Protein AF-0000000087373567 (afdb_homodimer)

Secondary structure (DSSP, 8-state):
----HHHHHHHHHHHHHHH-SEEEEEESHHHHHHHHHHHHHHHHTT----EEEEEGGGHHHHHHHHHHHTPPPB-----/----HHHHHHHHHHHHHHH-SEEEEEESHHHHHHHHHHHHHHHHTT----EEEEEGGGHHHHHHHHHHHTPPPB-----

Solvent-accessible surface area (backbone atoms only — not comparable to full-atom values): 8573 Å² total; per-residue (Å²): 132,81,70,49,74,63,49,57,47,38,51,54,45,50,56,34,53,57,64,24,68,35,34,38,37,28,13,52,70,67,28,41,54,35,40,54,50,44,50,54,48,34,46,76,69,71,41,73,53,33,41,27,51,38,62,46,87,45,50,64,62,47,51,51,51,31,58,73,72,61,53,67,62,49,54,73,74,79,118,130,81,72,48,75,62,50,58,48,38,51,54,46,49,56,33,53,58,62,25,68,34,34,38,36,28,13,52,71,67,28,41,56,36,42,53,51,44,49,53,49,33,47,75,72,72,40,73,52,32,41,26,51,38,62,46,87,47,49,66,61,48,50,52,50,30,60,73,71,62,53,67,62,50,54,72,72,80,120

Foldseek 3Di:
DPCPPVNVVVVVVVVVQLPDPAEEDEEAPVQQVVQVVVCVVCVVVVGDGHYHYDYNVCVVVVVVVCVVVVPDDPDPPPD/DPCPPVNVVVVVVVVVQLPDPAEEDEEAPVQQVVQVVVCVVCVVVVGDGHYHYDYNVCVVVVVVVCVVVVPDDPDDPPD

pLDDT: mean 82.53, std 15.84, range [24.66, 94.25]

Radius of gyration: 14.92 Å; Cα contacts (8 Å, |Δi|>4): 240; chains: 2; bounding box: 39×47×33 Å

Structure (mmCIF, N/CA/C/O backbone):
data_AF-0000000087373567-model_v1
#
loop_
_entity.id
_entity.type
_entity.pdbx_description
1 polymer 'Phosphofructokinase domai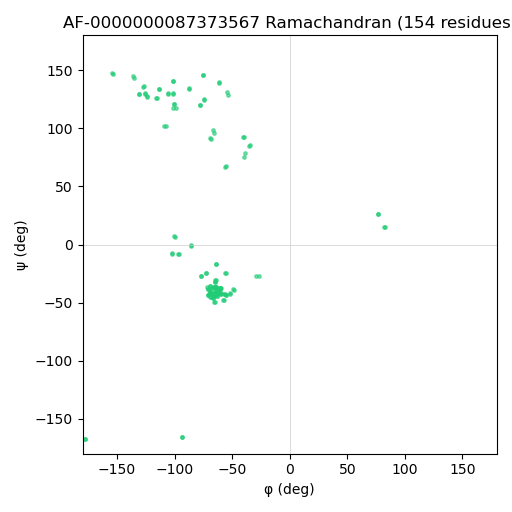n-containing protein'
#
loop_
_atom_site.group_PDB
_atom_site.id
_atom_site.type_symbol
_atom_site.label_atom_id
_atom_site.label_alt_id
_atom_site.label_comp_id
_atom_site.label_asym_id
_atom_site.label_entity_id
_atom_site.label_seq_id
_atom_site.pdbx_PDB_ins_code
_atom_site.Cartn_x
_atom_site.Cartn_y
_atom_site.Cartn_z
_atom_site.occupancy
_atom_site.B_iso_or_equiv
_atom_site.auth_seq_id
_atom_site.auth_comp_id
_atom_site.auth_asym_id
_atom_site.auth_atom_id
_atom_site.pdbx_PDB_model_num
ATOM 1 N N . MET A 1 1 ? -0.93 29.484 7.012 1 29.72 1 MET A N 1
ATOM 2 C CA . MET A 1 1 ? -0.418 28.172 7.406 1 29.72 1 MET A CA 1
ATOM 3 C C . MET A 1 1 ? 0.262 27.469 6.234 1 29.72 1 MET A C 1
ATOM 5 O O . MET A 1 1 ? -0.357 27.266 5.191 1 29.72 1 MET A O 1
ATOM 9 N N . HIS A 1 2 ? 1.489 27.6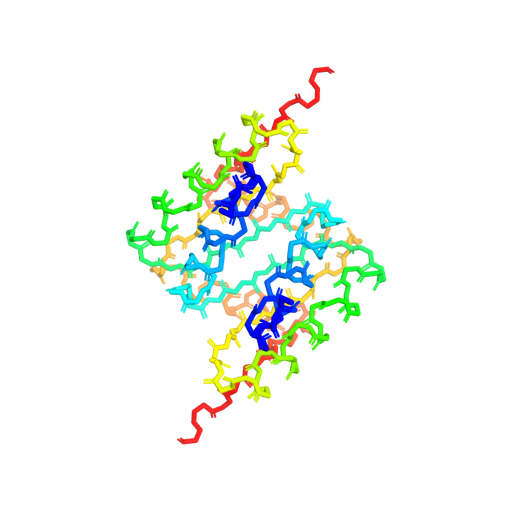72 5.855 1 39.53 2 HIS A N 1
ATOM 10 C CA . HIS A 1 2 ? 2.295 27.328 4.691 1 39.53 2 HIS A CA 1
ATOM 11 C C . HIS A 1 2 ? 2.297 25.828 4.449 1 39.53 2 HIS A C 1
ATOM 13 O O . HIS A 1 2 ? 2.85 25.062 5.246 1 39.53 2 HIS A O 1
ATOM 19 N N . LEU A 1 3 ? 1.149 25.266 4.074 1 50.66 3 LEU A N 1
ATOM 20 C CA . LEU A 1 3 ? 1.156 23.844 3.785 1 50.66 3 LEU A CA 1
ATOM 21 C C . LEU A 1 3 ? 2.414 23.438 3.02 1 50.66 3 LEU A C 1
ATOM 23 O O . LEU A 1 3 ? 2.715 24.016 1.972 1 50.66 3 LEU A O 1
ATOM 27 N N . GLN A 1 4 ? 3.436 23.031 3.713 1 59.44 4 GLN A N 1
ATOM 28 C CA . GLN A 1 4 ? 4.664 22.547 3.086 1 59.44 4 GLN A CA 1
ATOM 29 C C . GLN A 1 4 ? 4.379 21.438 2.088 1 59.44 4 GLN A C 1
ATOM 31 O O . GLN A 1 4 ? 3.338 20.781 2.166 1 59.44 4 GLN A O 1
ATOM 36 N N . PRO A 1 5 ? 4.871 21.562 0.893 1 63.28 5 PRO A N 1
ATOM 37 C CA . PRO A 1 5 ? 4.699 20.594 -0.19 1 63.28 5 PRO A CA 1
ATOM 38 C C . PRO A 1 5 ? 4.48 19.172 0.321 1 63.28 5 PRO A C 1
ATOM 40 O O . PRO A 1 5 ? 3.662 18.438 -0.23 1 63.28 5 PRO A O 1
ATOM 43 N N . LEU A 1 6 ? 4.969 18.906 1.43 1 71.12 6 LEU A N 1
ATOM 44 C CA . LEU A 1 6 ? 4.852 17.562 1.988 1 71.12 6 LEU A CA 1
ATOM 45 C C . LEU A 1 6 ? 3.449 17.328 2.543 1 71.12 6 LEU A C 1
ATOM 47 O O . LEU A 1 6 ? 2.941 16.203 2.5 1 71.12 6 LEU A O 1
ATOM 51 N N . ASP A 1 7 ? 2.822 18.438 2.947 1 74.44 7 ASP A N 1
ATOM 52 C CA . ASP A 1 7 ? 1.481 18.312 3.51 1 74.44 7 ASP A CA 1
ATOM 53 C C . ASP A 1 7 ? 0.475 17.891 2.443 1 74.44 7 ASP A C 1
ATOM 55 O O . ASP A 1 7 ? -0.404 17.062 2.705 1 74.44 7 ASP A O 1
ATOM 59 N N . PHE A 1 8 ? 0.677 18.562 1.282 1 75.38 8 PHE A N 1
ATOM 60 C CA . PHE A 1 8 ? -0.224 18.203 0.191 1 75.38 8 PHE A CA 1
ATOM 61 C C . PHE A 1 8 ? -0.02 16.75 -0.232 1 75.38 8 PHE A C 1
ATOM 63 O O . PHE A 1 8 ? -0.988 16.016 -0.448 1 75.38 8 PHE A O 1
ATOM 70 N N . CYS A 1 9 ? 1.223 16.375 -0.173 1 77.31 9 CYS A N 1
ATOM 71 C CA . CYS A 1 9 ? 1.548 15 -0.545 1 77.31 9 CYS A CA 1
ATOM 72 C C . CYS A 1 9 ? 0.947 14.008 0.445 1 77.31 9 CYS A C 1
ATOM 74 O O . CYS A 1 9 ? 0.389 12.984 0.045 1 77.31 9 CYS A O 1
ATOM 76 N N . ALA A 1 10 ? 0.995 14.477 1.621 1 81.25 10 ALA A N 1
ATOM 77 C CA . ALA A 1 10 ? 0.472 13.609 2.672 1 81.25 10 ALA A CA 1
ATOM 78 C C . ALA A 1 10 ? -1.043 13.461 2.561 1 81.25 10 ALA A C 1
ATOM 80 O O . ALA A 1 10 ? -1.58 12.359 2.701 1 81.25 10 ALA A O 1
ATOM 81 N N . LYS A 1 11 ? -1.626 14.539 2.307 1 83.31 11 LYS A N 1
ATOM 82 C CA . LYS A 1 11 ? -3.082 14.508 2.195 1 83.31 11 LYS A CA 1
ATOM 83 C C . LYS A 1 11 ? -3.521 13.672 0.998 1 83.31 11 LYS A C 1
ATOM 85 O O . LYS A 1 11 ? -4.473 12.891 1.094 1 83.31 11 LYS A O 1
ATOM 90 N N . SER A 1 12 ? -2.861 13.859 -0.115 1 86.56 12 SER A N 1
ATOM 91 C CA . SER A 1 12 ? -3.182 13.094 -1.315 1 86.56 12 SER A CA 1
ATOM 92 C C . SER A 1 12 ? -2.99 11.602 -1.086 1 86.56 12 SER A C 1
ATOM 94 O O . SER A 1 12 ? -3.818 10.789 -1.506 1 86.56 12 SER A O 1
ATOM 96 N N . LEU A 1 13 ? -1.99 11.297 -0.376 1 90.31 13 LEU A N 1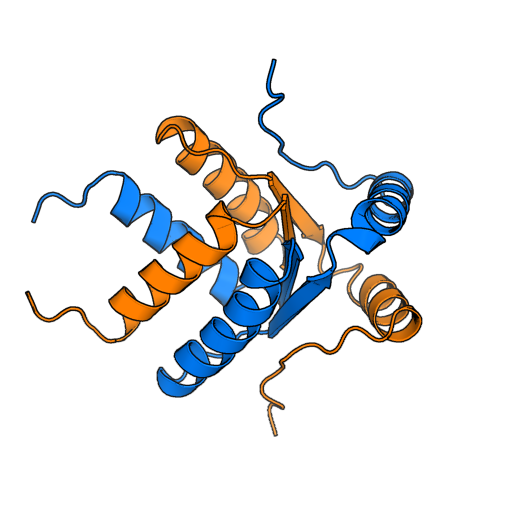
ATOM 97 C CA . LEU A 1 13 ? -1.702 9.898 -0.079 1 90.31 13 LEU A CA 1
ATOM 98 C C . LEU A 1 13 ? -2.799 9.289 0.789 1 90.31 13 LEU A C 1
ATOM 100 O O . LEU A 1 13 ? -3.283 8.188 0.505 1 90.31 13 LEU A O 1
ATOM 104 N N . ILE A 1 14 ? -3.23 10.016 1.753 1 89.5 14 ILE A N 1
ATOM 105 C CA . ILE A 1 14 ? -4.258 9.531 2.666 1 89.5 14 ILE A CA 1
ATOM 106 C C . ILE A 1 14 ? -5.562 9.312 1.905 1 89.5 14 ILE A C 1
ATOM 108 O O . ILE A 1 14 ? -6.25 8.305 2.117 1 89.5 14 ILE A O 1
ATOM 112 N N . ASP A 1 15 ? -5.875 10.188 1.043 1 89.5 15 ASP A N 1
ATOM 113 C CA . ASP A 1 15 ? -7.102 10.078 0.254 1 89.5 15 ASP A CA 1
ATOM 114 C C . ASP A 1 15 ? -7.086 8.82 -0.607 1 89.5 15 ASP A C 1
ATOM 116 O O . ASP A 1 15 ? -8.086 8.102 -0.678 1 89.5 15 ASP A O 1
ATOM 120 N N . VAL A 1 16 ? -5.977 8.523 -1.197 1 92.44 16 VAL A N 1
ATOM 121 C CA . VAL A 1 16 ? -5.863 7.359 -2.072 1 92.44 16 VAL A CA 1
ATOM 122 C C . VAL A 1 16 ? -5.953 6.078 -1.246 1 92.44 16 VAL A C 1
ATOM 124 O O . VAL A 1 16 ? -6.668 5.145 -1.614 1 92.44 16 VAL A O 1
ATOM 127 N N . ILE A 1 17 ? -5.305 6.105 -0.081 1 92.69 17 ILE A N 1
ATOM 128 C CA . ILE A 1 17 ? -5.258 4.918 0.766 1 92.69 17 ILE A CA 1
ATOM 129 C C . ILE A 1 17 ? -6.648 4.637 1.336 1 92.69 17 ILE A C 1
ATOM 131 O O . ILE A 1 17 ? -7.066 3.48 1.427 1 92.69 17 ILE A O 1
ATOM 135 N N . LEU A 1 18 ? -7.383 5.664 1.638 1 90.06 18 LEU A N 1
ATOM 136 C CA . LEU A 1 18 ? -8.711 5.508 2.221 1 90.06 18 LEU A CA 1
ATOM 137 C C . LEU A 1 18 ? -9.711 5.004 1.181 1 90.06 18 LEU A C 1
ATOM 139 O O . LEU A 1 18 ? -10.695 4.348 1.525 1 90.06 18 LEU A O 1
ATOM 143 N N . ASN A 1 19 ? -9.461 5.234 -0.074 1 91.69 19 ASN A N 1
ATOM 144 C CA . ASN A 1 19 ? -10.367 4.812 -1.137 1 91.69 19 ASN A CA 1
ATOM 145 C C . ASN A 1 19 ? -9.93 3.482 -1.749 1 91.69 19 ASN A C 1
ATOM 147 O O . ASN A 1 19 ? -10.648 2.912 -2.574 1 91.69 19 ASN A O 1
ATOM 151 N N . ALA A 1 20 ? -8.781 2.998 -1.391 1 93.38 20 ALA A N 1
ATOM 152 C CA . ALA A 1 20 ? -8.305 1.703 -1.87 1 93.38 20 ALA A CA 1
ATOM 153 C C . ALA A 1 20 ? -9.023 0.558 -1.163 1 93.38 20 ALA A C 1
ATOM 155 O O . ALA A 1 20 ? -9.406 0.684 0.001 1 93.38 20 ALA A O 1
ATOM 156 N N . SER A 1 21 ? -9.234 -0.477 -1.876 1 91.38 21 SER A N 1
ATOM 157 C CA . SER A 1 21 ? -9.812 -1.666 -1.258 1 91.38 21 SER A CA 1
ATOM 158 C C . SER A 1 21 ? -8.812 -2.35 -0.332 1 91.38 21 SER A C 1
ATOM 160 O O . SER A 1 21 ? -9.18 -2.859 0.726 1 91.38 21 SER A O 1
ATOM 162 N N . LYS A 1 22 ? -7.57 -2.375 -0.718 1 92.69 22 LYS A N 1
ATOM 163 C CA . LYS A 1 22 ? -6.492 -3.004 0.04 1 92.69 22 LYS A CA 1
ATOM 164 C C . LYS A 1 22 ? -5.148 -2.35 -0.267 1 92.69 22 LYS A C 1
ATOM 166 O O . LYS A 1 22 ? -4.91 -1.901 -1.391 1 92.69 22 LYS A O 1
ATOM 171 N N . VAL A 1 23 ? -4.312 -2.33 0.755 1 94.12 23 VAL A N 1
ATOM 172 C CA . VAL A 1 23 ? -2.965 -1.791 0.604 1 94.12 23 VAL A CA 1
ATOM 173 C C . VAL A 1 23 ? -1.938 -2.822 1.066 1 94.12 23 VAL A C 1
ATOM 175 O O . VAL A 1 23 ? -2.084 -3.414 2.139 1 94.12 23 VAL A O 1
ATOM 178 N N . TYR A 1 24 ? -0.921 -3.062 0.198 1 93.12 24 TYR A N 1
ATOM 179 C CA . TYR A 1 24 ? 0.209 -3.908 0.567 1 93.12 24 TYR A CA 1
ATOM 180 C C . TYR A 1 24 ? 1.497 -3.098 0.636 1 93.12 24 TYR A C 1
ATOM 182 O O . TYR A 1 24 ? 1.79 -2.307 -0.264 1 93.12 24 TYR A O 1
ATOM 190 N N . VAL A 1 25 ? 2.229 -3.305 1.681 1 93.75 25 VAL A N 1
ATOM 191 C CA . VAL A 1 25 ? 3.523 -2.646 1.824 1 93.75 25 VAL A CA 1
ATOM 192 C C . VAL A 1 25 ? 4.617 -3.695 2.023 1 93.75 25 VAL A C 1
ATOM 194 O O . VAL A 1 25 ? 4.465 -4.609 2.838 1 93.75 25 VAL A O 1
ATOM 197 N N . ILE A 1 26 ? 5.637 -3.598 1.187 1 94 26 ILE A N 1
ATOM 198 C CA . ILE A 1 26 ? 6.766 -4.52 1.258 1 94 26 ILE A CA 1
ATOM 199 C C . ILE A 1 26 ? 7.938 -3.846 1.965 1 94 26 ILE A C 1
ATOM 201 O O . ILE A 1 26 ? 8.297 -2.711 1.642 1 94 26 ILE A O 1
ATOM 205 N N . GLY A 1 27 ? 8.492 -4.488 2.916 1 94.12 27 GLY A N 1
ATOM 206 C CA . GLY A 1 27 ? 9.625 -3.918 3.631 1 94.12 27 GLY A CA 1
ATOM 207 C C . GLY A 1 27 ? 10.188 -4.844 4.691 1 94.12 27 GLY A C 1
ATOM 208 O O . GLY A 1 27 ? 9.992 -6.062 4.629 1 94.12 27 GLY A O 1
ATOM 209 N N . ARG A 1 28 ? 11.016 -4.223 5.5 1 93.69 28 ARG A N 1
ATOM 210 C CA . ARG A 1 28 ? 11.656 -4.957 6.586 1 93.69 28 ARG A CA 1
ATOM 211 C C . ARG A 1 28 ? 10.852 -4.832 7.879 1 93.69 28 ARG A C 1
ATOM 213 O O . ARG A 1 28 ? 9.633 -4.672 7.848 1 93.69 28 ARG A O 1
ATOM 220 N N . ASP A 1 29 ? 11.422 -5.188 9 1 93.25 29 ASP A N 1
ATOM 221 C CA . ASP A 1 29 ? 10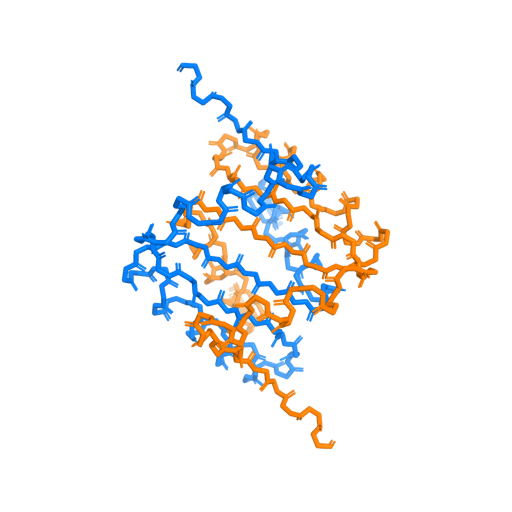.766 -5.207 10.305 1 93.25 29 ASP A CA 1
ATOM 222 C C . ASP A 1 29 ? 10.086 -3.871 10.602 1 93.25 29 ASP A C 1
ATOM 224 O O . ASP A 1 29 ? 8.961 -3.834 11.109 1 93.25 29 ASP A O 1
ATOM 228 N N . GLY A 1 30 ? 10.734 -2.793 10.305 1 91.44 30 GLY A N 1
ATOM 229 C CA . GLY A 1 30 ? 10.141 -1.482 10.523 1 91.44 30 GLY A CA 1
ATOM 230 C C . GLY A 1 30 ? 8.852 -1.268 9.75 1 91.44 30 GLY A C 1
ATOM 231 O O . GLY A 1 30 ? 7.883 -0.731 10.289 1 91.44 30 GLY A O 1
ATOM 232 N N . THR A 1 31 ? 8.883 -1.69 8.555 1 92.31 31 THR A N 1
ATOM 233 C CA . THR A 1 31 ? 7.703 -1.579 7.707 1 92.31 31 THR A CA 1
ATOM 234 C C . THR A 1 31 ? 6.582 -2.482 8.219 1 92.31 31 THR A C 1
ATOM 236 O O . THR A 1 31 ? 5.414 -2.086 8.234 1 92.31 31 THR A O 1
ATOM 239 N N . MET A 1 32 ? 6.879 -3.635 8.711 1 91.19 32 MET A N 1
ATOM 240 C CA . MET A 1 32 ? 5.891 -4.57 9.234 1 91.19 32 MET A CA 1
ATOM 241 C C . MET A 1 32 ? 5.215 -4.004 10.484 1 91.19 32 MET A C 1
ATOM 243 O O . MET A 1 32 ? 3.988 -3.961 10.562 1 91.19 32 MET A O 1
ATOM 247 N N . ARG A 1 33 ? 6.059 -3.553 11.367 1 92 33 ARG A N 1
ATOM 248 C CA . ARG A 1 33 ? 5.52 -2.955 12.586 1 92 33 ARG A CA 1
ATOM 249 C C . ARG A 1 33 ? 4.707 -1.705 12.266 1 92 33 ARG A C 1
ATOM 251 O O . ARG A 1 33 ? 3.656 -1.471 12.867 1 92 33 ARG A O 1
ATOM 258 N N . GLY A 1 34 ? 5.199 -0.979 11.32 1 92.94 34 GLY A N 1
ATOM 259 C CA . GLY A 1 34 ? 4.52 0.238 10.906 1 92.94 34 GLY A CA 1
ATOM 260 C C . GLY A 1 34 ? 3.143 -0.016 10.32 1 92.94 34 GLY A C 1
ATOM 261 O O . GLY A 1 34 ? 2.199 0.731 10.594 1 92.94 34 GLY A O 1
ATOM 262 N N . SER A 1 35 ? 2.996 -1.017 9.562 1 92.81 35 SER A N 1
ATOM 263 C CA . SER A 1 35 ? 1.704 -1.325 8.953 1 92.81 35 SER A CA 1
ATOM 264 C C . SER A 1 35 ? 0.668 -1.677 10.016 1 92.81 35 SER A C 1
ATOM 266 O O . SER A 1 35 ? -0.491 -1.267 9.922 1 92.81 35 SER A O 1
ATOM 268 N N . VAL A 1 36 ? 1.104 -2.367 11.055 1 91.5 36 VAL A N 1
ATOM 269 C CA . VAL A 1 36 ? 0.209 -2.719 12.148 1 91.5 36 VAL A CA 1
ATOM 270 C C . VAL A 1 36 ? -0.182 -1.46 12.922 1 91.5 36 VAL A C 1
ATOM 272 O O . VAL A 1 36 ? -1.357 -1.257 13.234 1 91.5 36 VAL A O 1
ATOM 275 N N . ALA A 1 37 ? 0.803 -0.649 13.195 1 91.19 37 ALA A N 1
ATOM 276 C CA . ALA A 1 37 ? 0.569 0.59 13.93 1 91.19 37 ALA A CA 1
ATOM 277 C C . ALA A 1 37 ? -0.398 1.501 13.18 1 91.19 37 ALA A C 1
ATOM 279 O O . ALA A 1 37 ? -1.283 2.111 13.789 1 91.19 37 ALA A O 1
ATOM 280 N N . ILE A 1 38 ? -0.218 1.576 11.906 1 90.62 38 ILE A N 1
ATOM 281 C CA . ILE A 1 38 ? -1.08 2.406 11.07 1 90.62 38 ILE A CA 1
ATOM 282 C C . ILE A 1 38 ? -2.514 1.886 11.133 1 90.62 38 ILE A C 1
ATOM 284 O O . ILE A 1 38 ? -3.457 2.664 11.281 1 90.62 38 ILE A O 1
ATOM 288 N N . PHE A 1 39 ? -2.705 0.586 11.047 1 91.06 39 PHE A N 1
ATOM 289 C CA . PHE A 1 39 ? -4.035 -0.006 11.109 1 91.06 39 PHE A CA 1
ATOM 290 C C . PHE A 1 39 ? -4.738 0.377 12.406 1 91.06 39 PHE A C 1
ATOM 292 O O . PHE A 1 39 ? -5.887 0.827 12.391 1 91.06 39 PHE A O 1
ATOM 299 N N . GLU A 1 40 ? -3.98 0.208 13.453 1 90.81 40 GLU A N 1
ATOM 300 C CA . GLU A 1 40 ? -4.547 0.511 14.766 1 90.81 40 GLU A CA 1
ATOM 301 C C . GLU A 1 40 ? -4.883 1.994 14.898 1 90.81 40 GLU A C 1
ATOM 303 O O . GLU A 1 40 ? -5.934 2.354 15.43 1 90.81 40 GLU A O 1
ATOM 308 N N . GLU A 1 41 ? -3.975 2.832 14.391 1 88.5 41 GLU A N 1
ATOM 309 C CA . GLU A 1 41 ? -4.188 4.273 14.477 1 88.5 41 GLU A CA 1
ATOM 310 C C . GLU A 1 41 ? -5.395 4.707 13.656 1 88.5 41 GLU A C 1
ATOM 312 O O . GLU A 1 41 ? -6.188 5.543 14.094 1 88.5 41 GLU A O 1
ATOM 317 N N . PHE A 1 42 ? -5.523 4.176 12.539 1 89.19 42 PHE A N 1
ATOM 318 C CA . PHE A 1 42 ? -6.656 4.516 11.695 1 89.19 42 PHE A CA 1
ATOM 319 C C . PHE A 1 42 ? -7.961 4.016 12.305 1 89.19 42 PHE A C 1
ATOM 321 O O . PHE A 1 42 ? -8.977 4.719 12.281 1 89.19 42 PHE A O 1
ATOM 328 N N . LYS A 1 43 ? -7.906 2.846 12.82 1 88.25 43 LYS A N 1
ATOM 329 C CA . LYS A 1 43 ? -9.07 2.307 13.516 1 88.25 43 LYS A CA 1
ATOM 330 C C . LYS A 1 43 ? -9.508 3.227 14.648 1 88.25 43 LYS A C 1
ATOM 332 O O . LYS A 1 43 ? -10.703 3.484 14.82 1 88.25 43 LYS A O 1
ATOM 337 N N . ARG A 1 44 ? -8.547 3.723 15.375 1 87.62 44 ARG A N 1
ATOM 338 C CA . ARG A 1 44 ? -8.836 4.621 16.5 1 87.62 44 ARG A CA 1
ATOM 339 C C . ARG A 1 44 ? -9.461 5.922 16 1 87.62 44 ARG A C 1
ATOM 341 O O . ARG A 1 44 ? -10.281 6.523 16.703 1 87.62 44 ARG A O 1
ATOM 348 N N . CYS A 1 45 ? -9.07 6.281 14.797 1 84.56 45 CYS A N 1
ATOM 349 C CA . CYS A 1 45 ? -9.602 7.512 14.219 1 84.56 45 CYS A CA 1
ATOM 350 C C . CYS A 1 45 ? -10.93 7.258 13.516 1 84.56 45 CYS A C 1
ATOM 352 O O . CYS A 1 45 ? -11.5 8.164 12.906 1 84.56 45 CYS A O 1
ATOM 354 N N . GLY A 1 46 ? -11.391 6 13.531 1 85.25 46 GLY A N 1
ATOM 355 C CA . GLY A 1 46 ? -12.664 5.66 12.93 1 85.25 46 GLY A CA 1
ATOM 356 C C . GLY A 1 46 ? -12.578 5.453 11.43 1 85.25 46 GLY A C 1
ATOM 357 O O . GLY A 1 46 ? -13.57 5.594 10.719 1 85.25 46 GLY A O 1
ATOM 358 N N . LEU A 1 47 ? -11.406 5.312 11.016 1 84.56 47 LEU A N 1
ATOM 359 C CA . LEU A 1 47 ? -11.195 5.102 9.586 1 84.56 47 LEU A CA 1
ATOM 360 C C . LEU A 1 47 ? -10.938 3.629 9.289 1 84.56 47 LEU A C 1
ATOM 362 O O . LEU A 1 47 ? -10.375 2.912 10.117 1 84.56 47 LEU A O 1
ATOM 366 N N . ARG A 1 48 ? -11.5 3.262 8.242 1 87.25 48 ARG A N 1
ATOM 367 C CA . ARG A 1 48 ? -11.328 1.871 7.828 1 87.25 48 ARG A CA 1
ATOM 368 C C . ARG A 1 48 ? -10.273 1.746 6.738 1 87.25 48 ARG A C 1
ATOM 370 O O . ARG A 1 48 ? -10.375 2.387 5.688 1 87.25 48 ARG A O 1
ATOM 377 N N . ILE A 1 49 ? -9.227 0.945 7.062 1 89.06 49 ILE A N 1
ATOM 378 C CA . ILE A 1 49 ? -8.211 0.662 6.055 1 89.06 49 ILE A CA 1
ATOM 379 C C . ILE A 1 49 ? -7.863 -0.825 6.078 1 89.06 49 ILE A C 1
ATOM 381 O O . ILE A 1 49 ? -8.016 -1.489 7.105 1 89.06 49 ILE A O 1
ATOM 385 N N . SER A 1 50 ? -7.594 -1.352 4.957 1 91.31 50 SER A N 1
ATOM 386 C CA . SER A 1 50 ? -7.059 -2.699 4.812 1 91.31 50 SER A CA 1
ATOM 387 C C . SER A 1 50 ? -5.598 -2.67 4.371 1 91.31 50 SER A C 1
ATOM 389 O O . SER A 1 50 ? -5.301 -2.4 3.205 1 91.31 50 SER A O 1
ATOM 391 N N . ILE A 1 51 ? -4.699 -2.9 5.355 1 93 51 ILE A N 1
ATOM 392 C CA . ILE A 1 51 ? -3.275 -2.809 5.055 1 93 51 ILE A CA 1
ATOM 393 C C . ILE A 1 51 ? -2.574 -4.094 5.492 1 93 51 ILE A C 1
ATOM 395 O O . ILE A 1 51 ? -2.879 -4.645 6.555 1 93 51 ILE A O 1
ATOM 399 N N . THR A 1 52 ? -1.689 -4.582 4.633 1 92.25 52 THR A N 1
ATOM 400 C CA . THR A 1 52 ? -0.933 -5.797 4.902 1 92.25 52 THR A CA 1
ATOM 401 C C . THR A 1 52 ? 0.554 -5.582 4.641 1 92.25 52 THR A C 1
ATOM 403 O O . THR A 1 52 ? 0.936 -5.074 3.584 1 92.25 52 THR A O 1
ATOM 406 N N . GLY A 1 53 ? 1.372 -5.945 5.609 1 92.44 53 GLY A N 1
ATOM 407 C CA . GLY A 1 53 ? 2.814 -5.941 5.43 1 92.44 53 GLY A CA 1
ATOM 408 C C . GLY A 1 53 ? 3.348 -7.242 4.855 1 92.44 53 GLY A C 1
ATOM 409 O O . GLY A 1 53 ? 2.938 -8.328 5.273 1 92.44 53 GLY A O 1
ATOM 410 N N . ILE A 1 54 ? 4.195 -7.082 3.908 1 92.06 54 ILE A N 1
ATOM 411 C CA . ILE A 1 54 ? 4.859 -8.227 3.295 1 92.06 54 ILE A CA 1
ATOM 412 C C . ILE A 1 54 ? 6.363 -8.148 3.559 1 92.06 54 ILE A C 1
ATOM 414 O O . ILE A 1 54 ? 6.996 -7.125 3.293 1 92.06 54 ILE A O 1
ATOM 418 N N . PRO A 1 55 ? 6.898 -9.242 4.121 1 92.38 55 PRO A N 1
ATOM 419 C CA . PRO A 1 55 ? 8.336 -9.219 4.395 1 92.38 55 PRO A CA 1
ATOM 420 C C . PRO A 1 55 ? 9.18 -9.055 3.133 1 92.38 55 PRO A C 1
ATOM 422 O O . PRO A 1 55 ? 8.867 -9.648 2.098 1 92.38 55 PRO A O 1
ATOM 425 N N . LYS A 1 56 ? 10.258 -8.188 3.273 1 93.5 56 LYS A N 1
ATOM 426 C CA . LYS A 1 56 ? 11.141 -7.895 2.146 1 93.5 56 LYS A CA 1
ATOM 427 C C . LYS A 1 56 ? 11.719 -9.18 1.551 1 93.5 56 LYS A C 1
ATOM 429 O O . LYS A 1 56 ? 12.008 -9.234 0.354 1 93.5 56 LYS A O 1
ATOM 434 N N . ASN A 1 57 ? 11.805 -10.219 2.293 1 91.44 57 ASN A N 1
ATOM 435 C CA . ASN A 1 57 ? 12.344 -11.492 1.831 1 91.44 57 ASN A CA 1
ATOM 436 C C . ASN A 1 57 ? 11.484 -12.102 0.727 1 91.44 57 ASN A C 1
ATOM 438 O O . ASN A 1 57 ? 11.938 -12.984 -0 1 91.44 57 ASN A O 1
ATOM 442 N N . LEU A 1 58 ? 10.32 -11.68 0.551 1 90.25 58 LEU A N 1
ATOM 443 C CA . LEU A 1 58 ? 9.43 -12.203 -0.477 1 90.25 58 LEU A CA 1
ATOM 444 C C . LEU A 1 58 ? 9.406 -11.289 -1.695 1 90.25 58 LEU A C 1
ATOM 446 O O . LEU A 1 58 ? 8.516 -11.398 -2.545 1 90.25 58 LEU A O 1
ATOM 450 N N . ASP A 1 59 ? 10.227 -10.266 -1.773 1 88 59 ASP A N 1
ATOM 451 C CA . ASP A 1 59 ? 10.328 -9.305 -2.869 1 88 59 ASP A CA 1
ATOM 452 C C . ASP A 1 59 ? 10.406 -10.016 -4.219 1 88 59 ASP A C 1
ATOM 454 O O . ASP A 1 59 ? 9.766 -9.602 -5.184 1 88 59 ASP A O 1
ATOM 458 N N . ASN A 1 60 ? 11.148 -11.133 -4.203 1 88.56 60 ASN A N 1
ATOM 459 C CA . ASN A 1 60 ? 11.32 -11.852 -5.461 1 88.56 60 ASN A CA 1
ATOM 460 C C . ASN A 1 60 ? 10.008 -12.445 -5.949 1 88.56 60 ASN A C 1
ATOM 462 O O . ASN A 1 60 ? 9.672 -12.336 -7.129 1 88.56 60 ASN A O 1
ATOM 466 N N . GLU A 1 61 ? 9.25 -13.094 -5.051 1 88.06 61 GLU A N 1
ATOM 467 C CA . GLU A 1 61 ? 7.953 -13.664 -5.402 1 88.06 61 GLU A CA 1
ATOM 468 C C . GLU A 1 61 ? 6.988 -12.586 -5.891 1 88.06 61 GLU A C 1
ATOM 470 O O . GLU A 1 61 ? 6.27 -12.789 -6.867 1 88.06 61 GLU A O 1
ATOM 475 N N . ILE A 1 62 ? 7.082 -11.547 -5.32 1 86.31 62 ILE A N 1
ATOM 476 C CA . ILE A 1 62 ? 6.176 -10.461 -5.652 1 86.31 62 ILE A CA 1
ATOM 477 C C . ILE A 1 62 ? 6.52 -9.898 -7.031 1 86.31 62 ILE A C 1
ATOM 479 O O . ILE A 1 62 ? 5.629 -9.594 -7.824 1 86.31 62 ILE A O 1
ATOM 483 N N . ASN A 1 63 ? 7.762 -9.742 -7.258 1 86.31 63 ASN A N 1
ATOM 484 C CA . ASN A 1 63 ? 8.188 -9.25 -8.562 1 86.31 63 ASN A CA 1
ATOM 485 C C . ASN A 1 63 ? 7.746 -10.188 -9.68 1 86.31 63 ASN A C 1
ATOM 487 O O . ASN A 1 63 ? 7.402 -9.742 -10.773 1 86.31 63 ASN A O 1
ATOM 491 N N . ILE A 1 64 ? 7.82 -11.461 -9.336 1 85.62 64 ILE A N 1
ATOM 492 C CA . ILE A 1 64 ? 7.379 -12.453 -10.312 1 85.62 64 ILE A CA 1
ATOM 493 C C . ILE A 1 64 ? 5.887 -12.273 -10.578 1 85.62 64 ILE A C 1
ATOM 495 O O . ILE A 1 64 ? 5.449 -12.297 -11.734 1 85.62 64 ILE A O 1
ATOM 499 N N . ILE A 1 65 ? 5.137 -12.062 -9.562 1 83.69 65 ILE A N 1
ATOM 500 C CA . ILE A 1 65 ? 3.697 -11.859 -9.688 1 83.69 65 ILE A CA 1
ATOM 501 C C . ILE A 1 65 ? 3.42 -10.57 -10.453 1 83.69 65 ILE A C 1
ATOM 503 O O . ILE A 1 65 ? 2.568 -10.547 -11.344 1 83.69 65 ILE A O 1
ATOM 507 N N . ASP A 1 66 ? 4.18 -9.484 -10.148 1 82.81 66 ASP A N 1
ATOM 508 C CA . ASP A 1 66 ? 4.078 -8.203 -10.844 1 82.81 66 ASP A CA 1
ATOM 509 C C . ASP A 1 66 ? 4.281 -8.375 -12.344 1 82.81 66 ASP A C 1
ATOM 511 O O . ASP A 1 66 ? 3.527 -7.824 -13.148 1 82.81 66 ASP A O 1
ATOM 515 N N . LYS A 1 67 ? 5.207 -9.125 -12.648 1 85.69 67 LYS A N 1
ATOM 516 C CA . LYS A 1 67 ? 5.539 -9.352 -14.055 1 85.69 67 LYS A CA 1
ATOM 517 C C . LYS A 1 67 ? 4.465 -10.188 -14.742 1 85.69 67 LYS A C 1
ATOM 519 O O . LYS A 1 67 ? 4.094 -9.906 -15.883 1 85.69 67 LYS A O 1
ATOM 524 N N . ALA A 1 68 ? 3.955 -11.148 -14 1 83.62 68 ALA A N 1
ATOM 525 C CA . ALA A 1 68 ? 2.934 -12.039 -14.555 1 83.62 68 ALA A CA 1
ATOM 526 C C . ALA A 1 68 ? 1.656 -11.266 -14.875 1 83.62 68 ALA A C 1
ATOM 528 O O . ALA A 1 68 ? 0.992 -11.539 -15.875 1 83.62 68 ALA A O 1
ATOM 529 N N . PHE A 1 69 ? 1.363 -10.312 -14.164 1 84.5 69 PHE A N 1
ATOM 530 C CA . PHE A 1 69 ? 0.113 -9.586 -14.352 1 84.5 69 PHE A CA 1
ATOM 531 C C . PHE A 1 69 ? 0.354 -8.273 -15.086 1 84.5 69 PHE A C 1
ATOM 533 O O . PHE A 1 69 ? -0.595 -7.59 -15.469 1 84.5 69 PHE A O 1
ATOM 540 N N . GLY A 1 70 ? 1.645 -7.953 -15.273 1 82.56 70 GLY A N 1
ATOM 541 C CA . GLY A 1 70 ? 1.986 -6.75 -16.016 1 82.56 70 GLY A CA 1
ATOM 542 C C . GLY A 1 70 ? 1.795 -5.48 -15.211 1 82.56 70 GLY A C 1
ATOM 543 O O . GLY A 1 70 ? 1.387 -4.449 -15.75 1 82.56 70 GLY A O 1
ATOM 544 N N . PHE A 1 71 ? 1.892 -5.66 -13.992 1 80.19 71 PHE A N 1
ATOM 545 C CA . PHE A 1 71 ? 1.796 -4.461 -13.164 1 80.19 71 PHE A CA 1
ATOM 546 C C . PHE A 1 71 ? 3.078 -3.643 -13.25 1 80.19 71 PHE A C 1
ATOM 548 O O . PHE A 1 71 ? 4.18 -4.199 -13.25 1 80.19 71 PHE A O 1
ATOM 555 N N . GLN A 1 72 ? 2.9 -2.387 -13.633 1 74.75 72 GLN A N 1
ATOM 556 C CA . GLN A 1 72 ? 4.082 -1.533 -13.703 1 74.75 72 GLN A CA 1
ATOM 557 C C . GLN A 1 72 ? 4.211 -0.661 -12.461 1 74.75 72 GLN A C 1
ATOM 559 O O . GLN A 1 72 ? 3.268 0.038 -12.086 1 74.75 72 GLN A O 1
ATOM 564 N N . THR A 1 73 ? 5.293 -0.918 -11.805 1 68.94 73 THR A N 1
ATOM 565 C CA . THR A 1 73 ? 5.598 -0.075 -10.656 1 68.94 73 THR A CA 1
ATOM 566 C C . THR A 1 73 ? 6.172 1.267 -11.102 1 68.94 73 T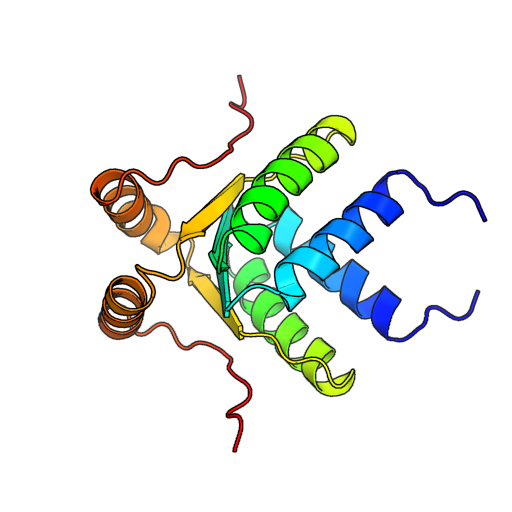HR A C 1
ATOM 568 O O . THR A 1 73 ? 7.055 1.314 -11.961 1 68.94 73 THR A O 1
ATOM 571 N N . ALA A 1 74 ? 5.402 2.201 -10.68 1 70 74 ALA A N 1
ATOM 572 C CA . ALA A 1 74 ? 6.043 3.496 -10.898 1 70 74 ALA A CA 1
ATOM 573 C C . ALA A 1 74 ? 7.246 3.678 -9.977 1 70 74 ALA A C 1
ATOM 575 O O . ALA A 1 74 ? 7.121 3.57 -8.758 1 70 74 ALA A O 1
ATOM 576 N N . LEU A 1 75 ? 8.445 3.305 -10.43 1 63.72 75 LEU A N 1
ATOM 577 C CA . LEU A 1 75 ? 9.672 3.434 -9.648 1 63.72 75 LEU A CA 1
ATOM 578 C C . LEU A 1 75 ? 10.531 4.582 -10.164 1 63.72 75 LEU A C 1
ATOM 580 O O . LEU A 1 75 ? 10.484 4.906 -11.352 1 63.72 75 LEU A O 1
ATOM 584 N N . GLU A 1 76 ? 11 5.508 -9.266 1 53.41 76 GLU A N 1
ATOM 585 C CA . GLU A 1 76 ? 12.117 6.32 -9.734 1 53.41 76 GLU A CA 1
ATOM 586 C C . GLU A 1 76 ? 13.367 5.469 -9.961 1 53.41 76 GLU A C 1
ATOM 588 O O . GLU A 1 76 ? 13.719 4.637 -9.125 1 53.41 76 GLU A O 1
ATOM 593 N N . SER A 1 77 ? 13.617 5.023 -11.25 1 39.12 77 SER A N 1
ATOM 594 C CA . SER A 1 77 ? 14.922 4.465 -11.586 1 39.12 77 SER A CA 1
ATOM 595 C C . SER A 1 77 ? 16.031 5.16 -10.812 1 39.12 77 SER A C 1
ATOM 597 O O . SER A 1 77 ? 16.125 6.391 -10.82 1 39.12 77 SER A O 1
ATOM 599 N N . ALA A 1 78 ? 16.359 4.754 -9.555 1 33.03 78 ALA A N 1
ATOM 600 C CA . ALA A 1 78 ? 17.703 5.223 -9.234 1 33.03 78 ALA A CA 1
ATOM 601 C C . ALA A 1 78 ? 18.625 5.117 -10.438 1 33.03 78 ALA A C 1
ATOM 603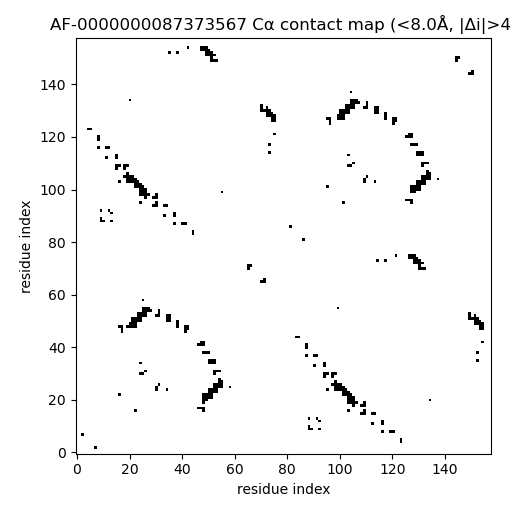 O O . ALA A 1 78 ? 18.828 4.031 -10.984 1 33.03 78 ALA A O 1
ATOM 604 N N . GLN A 1 79 ? 18.547 6 -11.328 1 24.66 79 GLN A N 1
ATOM 605 C CA . GLN A 1 79 ? 19.766 6.023 -12.125 1 24.66 79 GLN A CA 1
ATOM 606 C C . GLN A 1 79 ? 21 5.973 -11.242 1 24.66 79 GLN A C 1
ATOM 608 O O . GLN A 1 79 ? 21.031 6.594 -10.18 1 24.66 79 GLN A O 1
ATOM 613 N N . MET B 1 1 ? -1.092 24.562 17.484 1 30.25 1 MET B N 1
ATOM 614 C CA . MET B 1 1 ? -1.548 24 16.219 1 30.25 1 MET B CA 1
ATOM 615 C C . MET B 1 1 ? -2.131 22.609 16.422 1 30.25 1 MET B C 1
ATOM 617 O O . MET B 1 1 ? -1.451 21.719 16.938 1 30.25 1 MET B O 1
ATOM 621 N N . HIS B 1 2 ? -3.338 22.344 16.781 1 39.5 2 HIS B N 1
ATOM 622 C CA . HIS B 1 2 ? -4.074 21.172 17.25 1 39.5 2 HIS B CA 1
ATOM 623 C C . HIS B 1 2 ? -3.963 20.016 16.25 1 39.5 2 HIS B C 1
ATOM 625 O O . HIS B 1 2 ? -4.492 20.094 15.141 1 39.5 2 HIS B O 1
ATOM 631 N N . LEU B 1 3 ? -2.756 19.469 16.094 1 50.91 3 LEU B N 1
ATOM 632 C CA . LEU B 1 3 ? -2.652 18.328 15.195 1 50.91 3 LEU B CA 1
ATOM 633 C C . LEU B 1 3 ? -3.854 17.391 15.344 1 50.91 3 LEU B C 1
ATOM 635 O O . LEU B 1 3 ? -4.16 16.953 16.453 1 50.91 3 LEU B O 1
ATOM 639 N N . GLN B 1 4 ? -4.859 17.594 14.547 1 59.41 4 GLN B N 1
ATOM 640 C CA . GLN B 1 4 ? -6.027 16.719 14.555 1 59.41 4 GLN B CA 1
ATOM 641 C C . GLN B 1 4 ? -5.621 15.258 14.352 1 59.41 4 GLN B C 1
ATOM 643 O O . GLN B 1 4 ? -4.539 14.977 13.828 1 59.41 4 GLN B O 1
ATOM 648 N N . PRO B 1 5 ? -6.121 14.383 15.195 1 63.53 5 PRO B N 1
ATOM 649 C CA . PRO B 1 5 ? -5.832 12.953 15.164 1 63.53 5 PRO B CA 1
ATOM 650 C C . PRO B 1 5 ? -5.52 12.445 13.758 1 63.53 5 PRO B C 1
ATOM 652 O O . PRO B 1 5 ? -4.625 11.609 13.586 1 63.53 5 PRO B O 1
ATOM 655 N N . LEU B 1 6 ? -6.027 13.078 12.812 1 71.25 6 LEU B N 1
ATOM 656 C CA . LEU B 1 6 ? -5.816 12.641 11.438 1 71.25 6 LEU B CA 1
ATOM 657 C C . LEU B 1 6 ? -4.418 13.023 10.953 1 71.25 6 LEU B C 1
ATOM 659 O O . LEU B 1 6 ? -3.818 12.312 10.148 1 71.25 6 LEU B O 1
ATOM 663 N N . ASP B 1 7 ? -3.904 14.109 11.578 1 74.62 7 ASP B N 1
ATOM 664 C CA . ASP B 1 7 ? -2.578 14.562 11.164 1 74.62 7 ASP B CA 1
ATOM 665 C C . ASP B 1 7 ? -1.505 13.555 11.57 1 74.62 7 ASP B C 1
ATOM 667 O O . ASP B 1 7 ? -0.571 13.289 10.812 1 74.62 7 ASP B O 1
ATOM 671 N N . PHE B 1 8 ? -1.722 13.086 12.82 1 75.69 8 PHE B N 1
ATOM 672 C CA . PHE B 1 8 ? -0.759 12.094 13.297 1 75.69 8 PHE B CA 1
ATOM 673 C C . PHE B 1 8 ? -0.83 10.828 12.453 1 75.69 8 PHE B C 1
ATOM 675 O O . PHE B 1 8 ? 0.202 10.266 12.078 1 75.69 8 PHE B O 1
ATOM 682 N N . CYS B 1 9 ? -2.041 10.523 12.078 1 77.69 9 CYS B N 1
ATOM 683 C CA . CYS B 1 9 ? -2.242 9.336 11.258 1 77.69 9 CYS B CA 1
ATOM 684 C C . CYS B 1 9 ? -1.599 9.5 9.883 1 77.69 9 CYS B C 1
ATOM 686 O O . CYS B 1 9 ? -0.949 8.586 9.383 1 77.69 9 CYS B O 1
ATOM 688 N N . ALA B 1 10 ? -1.721 10.688 9.484 1 81.25 10 ALA B N 1
ATOM 689 C CA . ALA B 1 10 ? -1.165 10.969 8.164 1 81.25 10 ALA B CA 1
ATOM 690 C C . ALA B 1 10 ? 0.359 10.914 8.188 1 81.25 10 ALA B C 1
ATOM 692 O O . ALA B 1 10 ? 0.98 10.359 7.277 1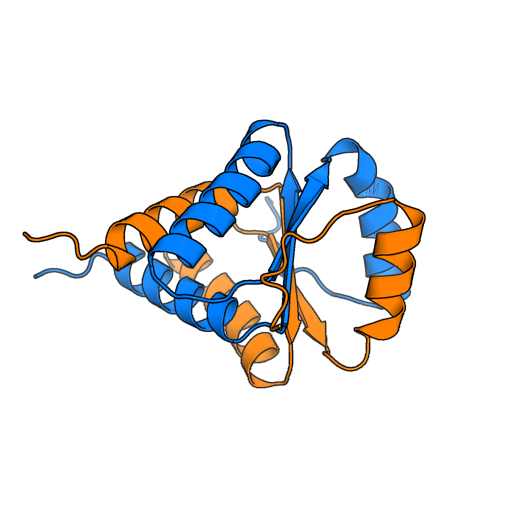 81.25 10 ALA B O 1
ATOM 693 N N . LYS B 1 11 ? 0.868 11.461 9.195 1 83.44 11 LYS B N 1
ATOM 694 C CA . LYS B 1 11 ? 2.324 11.477 9.297 1 83.44 11 LYS B CA 1
ATOM 695 C C . LYS B 1 11 ? 2.873 10.055 9.453 1 83.44 11 LYS B C 1
ATOM 697 O O . LYS B 1 11 ? 3.881 9.703 8.836 1 83.44 11 LYS B O 1
ATOM 702 N N . SER B 1 12 ? 2.236 9.281 10.289 1 86.69 12 SER B N 1
ATOM 703 C CA . SER B 1 12 ? 2.658 7.902 10.492 1 86.69 12 SER B CA 1
ATOM 704 C C . SER B 1 12 ? 2.584 7.102 9.203 1 86.69 12 SER B C 1
ATOM 706 O O . SER B 1 12 ? 3.492 6.328 8.891 1 86.69 12 SER B O 1
ATOM 708 N N . LEU B 1 13 ? 1.586 7.367 8.477 1 90.31 13 LEU B N 1
ATOM 709 C CA . LEU B 1 13 ? 1.405 6.672 7.207 1 90.31 13 LEU B CA 1
ATOM 710 C C . LEU B 1 13 ? 2.518 7.035 6.227 1 90.31 13 LEU B C 1
ATOM 712 O O . LEU B 1 13 ? 3.1 6.152 5.59 1 90.31 13 LEU B O 1
ATOM 716 N N . ILE B 1 14 ? 2.85 8.273 6.176 1 89.5 14 ILE B N 1
ATOM 717 C CA . ILE B 1 14 ? 3.881 8.742 5.258 1 89.5 14 ILE B CA 1
ATOM 718 C C . ILE B 1 14 ? 5.227 8.125 5.633 1 89.5 14 ILE B C 1
ATOM 720 O O . ILE B 1 14 ? 5.988 7.703 4.758 1 89.5 14 ILE B O 1
ATOM 724 N N . ASP B 1 15 ? 5.496 8.055 6.871 1 89.56 15 ASP B N 1
ATOM 725 C CA . ASP B 1 15 ? 6.754 7.484 7.344 1 89.56 15 ASP B CA 1
ATOM 726 C C . ASP B 1 15 ? 6.875 6.02 6.938 1 89.56 15 ASP B C 1
ATOM 728 O O . ASP B 1 15 ? 7.934 5.582 6.477 1 89.56 15 ASP B O 1
ATOM 732 N N . VAL B 1 16 ? 5.82 5.285 7.051 1 92.5 16 VAL B N 1
ATOM 733 C CA . VAL B 1 16 ? 5.832 3.863 6.727 1 92.5 16 VAL B CA 1
ATOM 734 C C . VAL B 1 16 ? 6 3.68 5.219 1 92.5 16 VAL B C 1
ATOM 736 O O . VAL B 1 16 ? 6.805 2.857 4.773 1 92.5 16 VAL B O 1
ATOM 739 N N . ILE B 1 17 ? 5.316 4.539 4.457 1 92.69 17 ILE B N 1
ATOM 740 C CA . ILE B 1 17 ? 5.34 4.422 3.002 1 92.69 17 ILE B CA 1
ATOM 741 C C . ILE B 1 17 ? 6.727 4.789 2.477 1 92.69 17 ILE B C 1
ATOM 743 O O . ILE B 1 17 ? 7.234 4.148 1.553 1 92.69 17 ILE B O 1
ATOM 747 N N . LEU B 1 18 ? 7.359 5.734 3.096 1 90.06 18 LEU B N 1
ATOM 748 C CA . LEU B 1 18 ? 8.672 6.188 2.652 1 90.06 18 LEU B CA 1
ATOM 749 C C . LEU B 1 18 ? 9.742 5.152 2.982 1 90.06 18 LEU B C 1
ATOM 751 O O . LEU B 1 18 ? 10.766 5.078 2.299 1 90.06 18 LEU B O 1
ATOM 755 N N . ASN B 1 19 ? 9.523 4.332 3.957 1 91.69 19 ASN B N 1
ATOM 756 C CA . ASN B 1 19 ? 10.5 3.322 4.359 1 91.69 19 ASN B CA 1
ATOM 757 C C . ASN B 1 19 ? 10.203 1.968 3.725 1 91.69 19 ASN B C 1
ATOM 759 O O . ASN B 1 19 ? 10.992 1.03 3.85 1 91.69 19 ASN B O 1
ATOM 763 N N . ALA B 1 20 ? 9.086 1.831 3.082 1 93.44 20 ALA B N 1
ATOM 764 C CA . ALA B 1 20 ? 8.742 0.595 2.387 1 93.44 20 ALA B CA 1
ATOM 765 C C . ALA B 1 20 ? 9.523 0.46 1.084 1 93.44 20 ALA B C 1
ATOM 767 O O . ALA B 1 20 ? 9.852 1.461 0.443 1 93.44 20 ALA B O 1
ATOM 768 N N . SER B 1 21 ? 9.852 -0.739 0.756 1 91.38 21 SER B N 1
ATOM 769 C CA . SER B 1 21 ? 10.508 -0.984 -0.525 1 91.38 21 SER B CA 1
ATOM 770 C C . SER B 1 21 ? 9.531 -0.805 -1.686 1 91.38 21 SER B C 1
ATOM 772 O O . SER B 1 21 ? 9.906 -0.308 -2.748 1 91.38 21 SER B O 1
ATOM 774 N N . LYS B 1 22 ? 8.305 -1.196 -1.503 1 92.62 22 LYS B N 1
ATOM 775 C CA . LYS B 1 22 ? 7.254 -1.113 -2.516 1 92.62 22 LYS B CA 1
ATOM 776 C C . LYS B 1 22 ? 5.871 -1.04 -1.871 1 92.62 22 LYS B C 1
ATOM 778 O O . LYS B 1 22 ? 5.645 -1.626 -0.811 1 92.62 22 LYS B O 1
ATOM 783 N N . VAL B 1 23 ? 4.992 -0.32 -2.547 1 94.12 23 VAL B N 1
ATOM 784 C CA . VAL B 1 23 ? 3.611 -0.201 -2.092 1 94.12 23 VAL B CA 1
ATOM 785 C C . VAL B 1 23 ? 2.66 -0.6 -3.217 1 94.12 23 VAL B C 1
ATOM 787 O O . VAL B 1 23 ? 2.814 -0.153 -4.355 1 94.12 23 VAL B O 1
ATOM 790 N N . TYR B 1 24 ? 1.71 -1.508 -2.881 1 93.12 24 TYR B N 1
ATOM 791 C CA . TYR B 1 24 ? 0.64 -1.864 -3.807 1 93.12 24 TYR B CA 1
ATOM 792 C C . TYR B 1 24 ? -0.713 -1.399 -3.281 1 93.12 24 TYR B C 1
ATOM 794 O O . TYR B 1 24 ? -1.031 -1.598 -2.105 1 93.12 24 TYR B O 1
ATOM 802 N N . VAL B 1 25 ? -1.459 -0.804 -4.148 1 93.81 25 VAL B N 1
ATOM 803 C CA . VAL B 1 25 ? -2.809 -0.381 -3.785 1 93.81 25 VAL B CA 1
ATOM 804 C C . VAL B 1 25 ? -3.818 -0.991 -4.754 1 93.81 25 VAL B C 1
ATOM 806 O O . VAL B 1 25 ? -3.629 -0.942 -5.973 1 93.81 25 VAL B O 1
ATOM 809 N N . ILE B 1 26 ? -4.816 -1.645 -4.172 1 94 26 ILE B N 1
ATOM 810 C CA . ILE B 1 26 ? -5.867 -2.273 -4.961 1 94 26 ILE B CA 1
ATOM 811 C C . ILE B 1 26 ? -7.117 -1.396 -4.945 1 94 26 ILE B C 1
ATOM 813 O O . ILE B 1 26 ? -7.555 -0.943 -3.885 1 94 26 ILE B O 1
ATOM 817 N N . GLY B 1 27 ? -7.668 -1.128 -6.07 1 94.25 27 GLY B N 1
ATOM 818 C CA . GLY B 1 27 ? -8.867 -0.309 -6.137 1 94.25 27 GLY B CA 1
ATOM 819 C C . GLY B 1 27 ? -9.398 -0.144 -7.547 1 94.25 27 GLY B C 1
ATOM 820 O O . GLY B 1 27 ? -9.086 -0.946 -8.43 1 94.25 27 GLY B O 1
ATOM 821 N N . ARG B 1 28 ? -10.305 0.796 -7.641 1 93.75 28 ARG B N 1
ATOM 822 C CA . ARG B 1 28 ? -10.922 1.102 -8.922 1 93.75 28 ARG B CA 1
ATOM 823 C C . ARG B 1 28 ? -10.188 2.232 -9.633 1 93.75 28 ARG B C 1
ATOM 825 O O . ARG B 1 28 ? -8.984 2.412 -9.445 1 93.75 28 ARG B O 1
ATOM 832 N N . ASP B 1 29 ? -10.773 2.812 -10.648 1 93.38 29 ASP B N 1
ATOM 833 C CA . ASP B 1 29 ? -10.172 3.846 -11.484 1 93.38 29 ASP B CA 1
ATOM 834 C C . ASP B 1 29 ? -9.625 4.988 -10.641 1 93.38 29 ASP B C 1
ATOM 836 O O . ASP B 1 29 ? -8.523 5.492 -10.898 1 93.38 29 ASP B O 1
ATOM 840 N N . GLY B 1 30 ? -10.344 5.402 -9.641 1 91.62 30 GLY B N 1
ATOM 841 C CA . GLY B 1 30 ? -9.867 6.465 -8.766 1 91.62 30 GLY B CA 1
ATOM 842 C C . GLY B 1 30 ? -8.57 6.121 -8.055 1 91.62 30 GLY B C 1
ATOM 843 O O . GLY B 1 30 ? -7.672 6.953 -7.961 1 91.62 30 GLY B O 1
ATOM 844 N N . THR B 1 31 ? -8.523 4.93 -7.598 1 92.5 31 THR B N 1
ATOM 845 C CA . THR B 1 31 ? -7.32 4.453 -6.922 1 92.5 31 THR B CA 1
ATOM 846 C C . THR B 1 31 ? -6.152 4.355 -7.898 1 92.5 31 THR B C 1
ATOM 848 O O . THR B 1 31 ? -5.023 4.719 -7.566 1 92.5 31 THR B O 1
ATOM 851 N N . MET B 1 32 ? -6.359 3.959 -9.102 1 91.19 32 MET B N 1
ATOM 852 C CA . MET B 1 32 ? -5.32 3.842 -10.117 1 91.19 32 MET B CA 1
ATOM 853 C C . MET B 1 32 ? -4.746 5.211 -10.469 1 91.19 32 MET B C 1
ATOM 855 O O . MET B 1 32 ? -3.529 5.402 -10.445 1 91.19 32 MET B O 1
ATOM 859 N N . ARG B 1 33 ? -5.66 6.105 -10.734 1 92 33 ARG B N 1
ATOM 860 C CA . ARG B 1 33 ? -5.223 7.461 -11.047 1 92 33 ARG B CA 1
ATOM 861 C C . ARG B 1 33 ? -4.504 8.094 -9.859 1 92 33 ARG B C 1
ATOM 863 O O . ARG B 1 33 ? -3.504 8.789 -10.031 1 92 33 ARG B O 1
ATOM 870 N N . GLY B 1 34 ? -5.02 7.797 -8.719 1 92.94 34 GLY B N 1
ATOM 871 C CA . GLY B 1 34 ? -4.43 8.32 -7.5 1 92.94 34 GLY B CA 1
ATOM 872 C C . GLY B 1 34 ? -3.016 7.828 -7.262 1 92.94 34 GLY B C 1
ATOM 873 O O . GLY B 1 34 ? -2.15 8.594 -6.828 1 92.94 34 GLY B O 1
ATOM 874 N N . SER B 1 35 ? -2.752 6.613 -7.527 1 92.88 35 SER B N 1
ATOM 875 C CA . SER B 1 35 ? -1.416 6.066 -7.32 1 92.88 35 SER B CA 1
ATOM 876 C C . SER B 1 35 ? -0.396 6.734 -8.234 1 92.88 35 SER B C 1
ATOM 878 O O . SER B 1 35 ? 0.728 7.02 -7.816 1 92.88 35 SER B O 1
ATOM 880 N N . VAL B 1 36 ? -0.808 7.043 -9.445 1 91.5 36 VAL B N 1
ATOM 881 C CA . VAL B 1 36 ? 0.067 7.73 -10.383 1 91.5 36 VAL B CA 1
ATOM 882 C C . VAL B 1 36 ? 0.32 9.164 -9.906 1 91.5 36 VAL B C 1
ATOM 884 O O . VAL B 1 36 ? 1.461 9.633 -9.914 1 91.5 36 VAL B O 1
ATOM 887 N N . ALA B 1 37 ? -0.737 9.805 -9.508 1 91.19 37 ALA B N 1
ATOM 888 C CA . ALA B 1 37 ? -0.636 11.18 -9.023 1 91.19 37 ALA B CA 1
ATOM 889 C C . ALA B 1 37 ? 0.282 11.273 -7.812 1 91.19 37 ALA B C 1
ATOM 891 O O . ALA B 1 37 ? 1.088 12.195 -7.703 1 91.19 37 ALA B O 1
ATOM 892 N N . ILE B 1 38 ? 0.149 10.328 -6.938 1 90.62 38 ILE B N 1
ATOM 893 C CA . ILE B 1 38 ? 0.975 10.297 -5.734 1 90.62 38 ILE B CA 1
ATOM 894 C C . ILE B 1 38 ? 2.441 10.133 -6.121 1 90.62 38 ILE B C 1
ATOM 896 O O . ILE B 1 38 ? 3.312 10.82 -5.59 1 90.62 38 ILE B O 1
ATOM 900 N N . PHE B 1 39 ? 2.736 9.25 -7.055 1 91.06 39 PHE B N 1
ATOM 901 C CA . PHE B 1 39 ? 4.109 9.031 -7.496 1 91.06 39 PHE B CA 1
ATOM 902 C C . PHE B 1 39 ? 4.723 10.32 -8.016 1 91.06 39 PHE B C 1
ATOM 904 O O . PHE B 1 39 ? 5.828 10.695 -7.621 1 91.06 39 PHE B O 1
ATOM 911 N N . GLU B 1 40 ? 3.949 10.953 -8.844 1 90.88 40 GLU B N 1
ATOM 912 C CA . GLU B 1 40 ? 4.438 12.188 -9.438 1 90.88 40 GLU B CA 1
ATOM 913 C C . GLU B 1 40 ? 4.645 13.266 -8.383 1 90.88 40 GLU B C 1
ATOM 915 O O . GLU B 1 40 ? 5.641 13.992 -8.414 1 90.88 40 GLU B O 1
ATOM 920 N N . GLU B 1 41 ? 3.693 13.359 -7.449 1 88.38 41 GLU B N 1
ATOM 921 C CA . GLU B 1 41 ? 3.783 14.367 -6.398 1 88.38 41 GLU B CA 1
ATOM 922 C C . GLU B 1 41 ? 4.984 14.117 -5.492 1 88.38 41 GLU B C 1
ATOM 924 O O . GLU B 1 41 ? 5.688 15.055 -5.109 1 88.38 41 GLU B O 1
ATOM 929 N N . PHE B 1 42 ? 5.207 12.938 -5.176 1 89.12 42 PHE B N 1
ATOM 930 C CA . PHE B 1 42 ? 6.34 12.602 -4.324 1 89.12 42 PHE B CA 1
ATOM 931 C C . PHE B 1 42 ? 7.656 12.852 -5.055 1 89.12 42 PHE B C 1
ATOM 933 O O . PHE B 1 42 ? 8.609 13.367 -4.465 1 89.12 42 PHE B O 1
ATOM 940 N N . LYS B 1 43 ? 7.68 12.484 -6.273 1 88.31 43 LYS B N 1
ATOM 941 C CA . LYS B 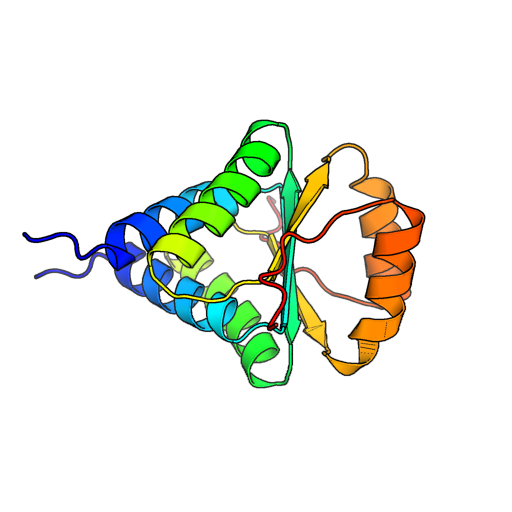1 43 ? 8.859 12.758 -7.09 1 88.31 43 LYS B CA 1
ATOM 942 C C . LYS B 1 43 ? 9.18 14.25 -7.105 1 88.31 43 LYS B C 1
ATOM 944 O O . LYS B 1 43 ? 10.336 14.648 -6.969 1 88.31 43 LYS B O 1
ATOM 949 N N . ARG B 1 44 ? 8.156 15.047 -7.238 1 87.56 44 ARG B N 1
ATOM 950 C CA . ARG B 1 44 ? 8.32 16.5 -7.266 1 87.56 44 ARG B CA 1
ATOM 951 C C . ARG B 1 44 ? 8.859 17.016 -5.934 1 87.56 44 ARG B C 1
ATOM 953 O O . ARG B 1 44 ? 9.594 18 -5.891 1 87.56 44 ARG B O 1
ATOM 960 N N . CYS B 1 45 ? 8.484 16.297 -4.895 1 84.56 45 CYS B N 1
ATOM 961 C CA . CYS B 1 45 ? 8.93 16.688 -3.562 1 84.56 45 CYS B CA 1
ATOM 962 C C . CYS B 1 45 ? 10.297 16.109 -3.25 1 84.56 45 CYS B C 1
ATOM 964 O O . CYS B 1 45 ? 10.812 16.266 -2.141 1 84.56 45 CYS B O 1
ATOM 966 N N . GLY B 1 46 ? 10.852 15.344 -4.188 1 85.06 46 GLY B N 1
ATOM 967 C CA . GLY B 1 46 ? 12.18 14.773 -4.008 1 85.06 46 GLY B CA 1
ATOM 968 C C . GLY B 1 46 ? 12.164 13.492 -3.197 1 85.06 46 GLY B C 1
ATOM 969 O O . GLY B 1 46 ? 13.172 13.125 -2.592 1 85.06 46 GLY B O 1
ATOM 970 N N . LEU B 1 47 ? 11.023 12.984 -3.08 1 84.38 47 LEU B N 1
ATOM 971 C CA . LEU B 1 47 ? 10.891 11.75 -2.326 1 84.38 47 LEU B CA 1
ATOM 972 C C . LEU B 1 47 ? 10.766 10.555 -3.266 1 84.38 47 LEU B C 1
ATOM 974 O O . LEU B 1 47 ? 10.227 10.672 -4.367 1 84.38 47 LEU B O 1
ATOM 978 N N . ARG B 1 48 ? 11.398 9.555 -2.857 1 87.25 48 ARG B N 1
ATOM 979 C CA . ARG B 1 48 ? 11.359 8.344 -3.66 1 87.25 48 ARG B CA 1
ATOM 980 C C . ARG B 1 48 ? 10.359 7.34 -3.092 1 87.25 48 ARG B C 1
ATOM 982 O O . ARG B 1 48 ? 10.445 6.961 -1.923 1 87.25 48 ARG B O 1
ATOM 989 N N . ILE B 1 49 ? 9.375 6.992 -3.947 1 89.19 49 ILE B N 1
ATOM 990 C CA . ILE B 1 49 ? 8.422 5.961 -3.557 1 89.19 49 ILE B CA 1
ATOM 991 C C . ILE B 1 49 ? 8.203 4.992 -4.719 1 89.19 49 ILE B C 1
ATOM 993 O O . ILE B 1 49 ? 8.375 5.363 -5.883 1 89.19 49 ILE B O 1
ATOM 997 N N . SER B 1 50 ? 8.039 3.77 -4.41 1 91.38 50 SER B N 1
ATOM 998 C CA . SER B 1 50 ? 7.621 2.748 -5.363 1 91.38 50 SER B CA 1
ATOM 999 C C . SER B 1 50 ? 6.18 2.311 -5.109 1 91.38 50 SER B C 1
ATOM 1001 O O . SER B 1 50 ? 5.91 1.571 -4.16 1 91.38 50 SER B O 1
ATOM 1003 N N . ILE B 1 51 ? 5.262 2.83 -5.957 1 92.94 51 ILE B N 1
ATOM 1004 C CA . ILE B 1 51 ? 3.848 2.545 -5.746 1 92.94 51 ILE B CA 1
ATOM 1005 C C . ILE B 1 51 ? 3.236 1.996 -7.035 1 92.94 51 ILE B C 1
ATOM 1007 O O . ILE B 1 51 ? 3.545 2.475 -8.133 1 92.94 51 ILE B O 1
ATOM 1011 N N . THR B 1 52 ? 2.438 0.952 -6.887 1 92.31 52 THR B N 1
ATOM 1012 C CA . THR B 1 52 ? 1.771 0.315 -8.016 1 92.31 52 THR B CA 1
ATOM 1013 C C . THR B 1 52 ? 0.283 0.133 -7.734 1 92.31 52 THR B C 1
ATOM 1015 O O . THR B 1 52 ? -0.097 -0.377 -6.68 1 92.31 52 THR B O 1
ATOM 1018 N N . GLY B 1 53 ? -0.548 0.572 -8.664 1 92.5 53 GLY B N 1
ATOM 1019 C CA . GLY B 1 53 ? -1.979 0.32 -8.594 1 92.5 53 GLY B CA 1
ATOM 1020 C C . GLY B 1 53 ? -2.385 -0.995 -9.227 1 92.5 53 GLY B C 1
ATOM 1021 O O . GLY B 1 53 ? -1.903 -1.341 -10.312 1 92.5 53 GLY B O 1
ATOM 1022 N N . ILE B 1 54 ? -3.199 -1.691 -8.523 1 92.19 54 ILE B N 1
ATOM 1023 C CA . ILE B 1 54 ? -3.748 -2.949 -9.023 1 92.19 54 ILE B CA 1
ATOM 1024 C C . ILE B 1 54 ? -5.262 -2.822 -9.195 1 92.19 54 ILE B C 1
ATOM 1026 O O . ILE B 1 54 ? -5.965 -2.416 -8.266 1 92.19 54 ILE B O 1
ATOM 1030 N N . PRO B 1 55 ? -5.727 -3.139 -10.422 1 92.44 55 PRO B N 1
ATOM 1031 C CA . PRO B 1 55 ? -7.172 -3.027 -10.633 1 92.44 55 PRO B CA 1
ATOM 1032 C C . PRO B 1 55 ? -7.977 -3.953 -9.719 1 92.44 55 PRO B C 1
ATOM 1034 O O . PRO B 1 55 ? -7.578 -5.098 -9.492 1 92.44 55 PRO B O 1
ATOM 1037 N N . LYS B 1 56 ? -9.141 -3.387 -9.195 1 93.44 56 LYS B N 1
ATOM 1038 C CA . LYS B 1 56 ? -10 -4.125 -8.281 1 93.44 56 LYS B CA 1
ATOM 1039 C C . LYS B 1 56 ? -10.445 -5.449 -8.898 1 93.44 56 LYS B C 1
ATOM 1041 O O . LYS B 1 56 ? -10.695 -6.422 -8.18 1 93.44 56 LYS B O 1
ATOM 1046 N N . ASN B 1 57 ? -10.461 -5.551 -10.172 1 91.44 57 ASN B N 1
ATOM 1047 C CA . ASN B 1 57 ? -10.883 -6.766 -10.867 1 91.44 57 ASN B CA 1
ATOM 1048 C C . ASN B 1 57 ? -9.938 -7.93 -10.57 1 91.44 57 ASN B C 1
ATOM 1050 O O . ASN B 1 57 ? -10.297 -9.094 -10.781 1 91.44 57 ASN B O 1
ATOM 1054 N N . LEU B 1 58 ? -8.805 -7.699 -10.086 1 90.31 58 LEU B N 1
ATOM 1055 C CA . LEU B 1 58 ? -7.84 -8.75 -9.789 1 90.31 58 LEU B CA 1
ATOM 1056 C C . LEU B 1 58 ? -7.848 -9.078 -8.297 1 90.31 58 LEU B C 1
ATOM 1058 O O . LEU B 1 58 ? -6.93 -9.734 -7.801 1 90.31 58 LEU B O 1
ATOM 1062 N N . ASP B 1 59 ? -8.75 -8.555 -7.496 1 88.25 59 ASP B N 1
ATOM 1063 C CA . ASP B 1 59 ? -8.883 -8.773 -6.059 1 88.25 59 ASP B CA 1
ATOM 1064 C C . ASP B 1 59 ? -8.859 -10.266 -5.73 1 88.25 59 ASP B C 1
ATOM 1066 O O . ASP B 1 59 ? -8.227 -10.68 -4.758 1 88.25 59 ASP B O 1
ATOM 1070 N N . ASN B 1 60 ? -9.508 -11.031 -6.625 1 88.81 60 ASN B N 1
ATOM 1071 C CA . ASN B 1 60 ? -9.578 -12.461 -6.363 1 88.81 60 ASN B CA 1
ATOM 1072 C C . ASN B 1 60 ? -8.195 -13.117 -6.445 1 88.81 60 ASN B C 1
ATOM 1074 O O . ASN B 1 60 ? -7.836 -13.922 -5.586 1 88.81 60 ASN B O 1
ATOM 1078 N N . GLU B 1 61 ? -7.426 -12.789 -7.488 1 88.25 61 GLU B N 1
ATOM 1079 C CA . GLU B 1 61 ? -6.078 -13.32 -7.645 1 88.25 61 GLU B CA 1
ATOM 1080 C C . GLU B 1 61 ? -5.188 -12.93 -6.473 1 88.25 61 GLU B C 1
ATOM 1082 O O . GLU B 1 61 ? -4.418 -13.742 -5.965 1 88.25 61 GLU B O 1
ATOM 1087 N N . ILE B 1 62 ? -5.387 -11.828 -6.055 1 86.31 62 ILE B N 1
ATOM 1088 C CA . ILE B 1 62 ? -4.559 -11.312 -4.977 1 86.31 62 ILE B CA 1
ATOM 1089 C C . ILE B 1 62 ? -4.898 -12.031 -3.672 1 86.31 62 ILE B C 1
ATOM 1091 O O . ILE B 1 62 ? -4.008 -12.359 -2.887 1 86.31 62 ILE B O 1
ATOM 1095 N N . ASN B 1 63 ? -6.141 -12.195 -3.449 1 86.38 63 ASN B N 1
ATOM 1096 C CA . ASN B 1 63 ? -6.559 -12.914 -2.248 1 86.38 63 ASN B CA 1
ATOM 1097 C C . ASN B 1 63 ? -6 -14.336 -2.219 1 86.38 63 ASN B C 1
ATOM 1099 O O . ASN B 1 63 ? -5.656 -14.852 -1.154 1 86.38 63 ASN B O 1
ATOM 1103 N N . ILE B 1 64 ? -5.977 -14.891 -3.41 1 85.75 64 ILE B N 1
ATOM 1104 C CA . ILE B 1 64 ? -5.414 -16.234 -3.52 1 85.75 64 ILE B CA 1
ATOM 1105 C C . ILE B 1 64 ? -3.934 -16.203 -3.152 1 85.75 64 ILE B C 1
ATOM 1107 O O . ILE B 1 64 ? -3.455 -17.062 -2.408 1 85.75 64 ILE B O 1
ATOM 1111 N N . ILE B 1 65 ? -3.246 -15.227 -3.621 1 83.75 65 ILE B N 1
ATOM 1112 C CA . ILE B 1 65 ? -1.825 -15.07 -3.328 1 83.75 65 ILE B CA 1
ATOM 1113 C C . ILE B 1 65 ? -1.631 -14.812 -1.837 1 83.75 65 ILE B C 1
ATOM 1115 O O . ILE B 1 65 ? -0.748 -15.398 -1.208 1 83.75 65 ILE B O 1
ATOM 1119 N N . ASP B 1 66 ? -2.484 -13.945 -1.233 1 82.94 66 ASP B N 1
ATOM 1120 C CA . ASP B 1 66 ? -2.465 -13.656 0.196 1 82.94 66 ASP B CA 1
ATOM 1121 C C . ASP B 1 66 ? -2.592 -14.938 1.02 1 82.94 66 ASP B C 1
ATOM 1123 O O . ASP B 1 66 ? -1.852 -15.133 1.984 1 82.94 66 ASP B O 1
ATOM 1127 N N . LYS B 1 67 ? -3.438 -15.719 0.609 1 85.81 67 LYS B N 1
ATOM 1128 C CA . LYS B 1 67 ? -3.693 -16.969 1.322 1 85.81 67 LYS B CA 1
ATOM 1129 C C . LYS B 1 67 ? -2.523 -17.938 1.174 1 85.81 67 LYS B C 1
ATOM 1131 O O . LYS B 1 67 ? -2.135 -18.594 2.137 1 85.81 67 LYS B O 1
ATOM 1136 N N . ALA B 1 68 ? -1.963 -17.938 -0.03 1 83.75 68 ALA B N 1
ATOM 1137 C CA . ALA B 1 68 ? -0.851 -18.844 -0.307 1 83.75 68 ALA B CA 1
ATOM 1138 C C . ALA B 1 68 ? 0.369 -18.484 0.538 1 83.75 68 ALA B C 1
ATOM 1140 O O . ALA B 1 68 ? 1.094 -19.375 0.997 1 83.75 68 ALA B O 1
ATOM 1141 N N . PHE B 1 69 ? 0.55 -17.312 0.814 1 84.62 69 PHE B N 1
ATOM 1142 C CA . PHE B 1 69 ? 1.742 -16.891 1.536 1 84.62 69 PHE B CA 1
ATOM 1143 C C . PHE B 1 69 ? 1.42 -16.625 3.002 1 84.62 69 PHE B C 1
ATOM 1145 O O . PHE B 1 69 ? 2.322 -16.391 3.811 1 84.62 69 PHE B O 1
ATOM 1152 N N . GLY B 1 70 ? 0.107 -16.656 3.312 1 82.81 70 GLY B N 1
ATOM 1153 C CA . GLY B 1 70 ? -0.304 -16.469 4.695 1 82.81 70 GLY B CA 1
ATOM 1154 C C . GLY B 1 70 ? -0.246 -15.016 5.145 1 82.81 70 GLY B C 1
ATOM 1155 O O . GLY B 1 70 ? 0.1 -14.734 6.293 1 82.81 70 GLY B O 1
ATOM 1156 N N . PHE B 1 71 ? -0.372 -14.219 4.211 1 80.44 71 PHE B N 1
ATOM 1157 C CA . PHE B 1 71 ? -0.409 -12.812 4.59 1 80.44 71 PHE B CA 1
ATOM 1158 C C . PHE B 1 71 ? -1.752 -12.453 5.215 1 80.44 71 PHE B C 1
ATOM 1160 O O . PHE B 1 71 ? -2.799 -12.906 4.746 1 80.44 71 PHE B O 1
ATOM 1167 N N . GLN B 1 72 ? -1.665 -11.891 6.414 1 75.31 72 GLN B N 1
ATOM 1168 C CA . GLN B 1 72 ? -2.91 -11.5 7.066 1 75.31 72 GLN B CA 1
ATOM 1169 C C . GLN B 1 72 ? -3.15 -10 6.926 1 75.31 72 GLN B C 1
ATOM 1171 O O . GLN B 1 72 ? -2.281 -9.188 7.262 1 75.31 72 GLN B O 1
ATOM 1176 N N . THR B 1 73 ? -4.234 -9.75 6.258 1 68.81 73 THR B N 1
ATOM 1177 C CA . THR B 1 73 ? -4.645 -8.352 6.152 1 68.81 73 THR B CA 1
ATOM 1178 C C . THR B 1 73 ? -5.305 -7.883 7.445 1 68.81 73 THR B C 1
ATOM 1180 O O . THR B 1 73 ? -6.156 -8.578 8 1 68.81 73 THR B O 1
ATOM 1183 N N . ALA B 1 74 ? -4.629 -6.91 7.914 1 69.94 74 ALA B N 1
ATOM 1184 C CA . ALA B 1 74 ? -5.367 -6.301 9.016 1 69.94 74 ALA B CA 1
ATOM 1185 C C . ALA B 1 74 ? -6.621 -5.594 8.516 1 69.94 74 ALA B C 1
ATOM 1187 O O . ALA B 1 74 ? -6.543 -4.73 7.637 1 69.94 74 ALA B O 1
ATOM 1188 N N . LEU B 1 75 ? -7.754 -6.293 8.469 1 63.97 75 LEU B N 1
ATOM 1189 C CA . LEU B 1 75 ? -9.016 -5.723 8 1 63.97 75 LEU B CA 1
ATOM 1190 C C . LEU B 1 75 ? -9.953 -5.453 9.164 1 63.97 75 LEU B C 1
ATOM 1192 O O . LEU B 1 75 ? -9.891 -6.137 10.188 1 63.97 75 LEU B O 1
ATOM 1196 N N . GLU B 1 76 ? -10.562 -4.215 9.266 1 53.69 76 GLU B N 1
ATOM 1197 C CA . GLU B 1 76 ? -11.734 -4.156 10.133 1 53.69 76 GLU B CA 1
ATOM 1198 C C . GLU B 1 76 ? -12.883 -4.98 9.555 1 53.69 76 GLU B C 1
ATOM 1200 O O . GLU B 1 76 ? -13.18 -4.895 8.367 1 53.69 76 GLU B O 1
ATOM 1205 N N . SER B 1 77 ? -13.062 -6.254 10.055 1 39.69 77 SER B N 1
ATOM 1206 C CA . SER B 1 77 ? -14.297 -6.977 9.773 1 39.69 77 SER B CA 1
ATOM 1207 C C . SER B 1 77 ? -15.492 -6.031 9.742 1 39.69 77 SER B C 1
ATOM 1209 O O . SER B 1 77 ? -15.719 -5.266 10.68 1 39.69 77 SER B O 1
ATOM 1211 N N . ALA B 1 78 ? -15.812 -5.359 8.648 1 33.22 78 ALA B N 1
ATOM 1212 C CA . ALA B 1 78 ? -17.203 -4.938 8.727 1 33.22 78 ALA B CA 1
ATOM 1213 C C . ALA B 1 78 ? -18.078 -6.027 9.344 1 33.22 78 ALA B C 1
ATOM 1215 O O . ALA B 1 78 ? -18.125 -7.152 8.836 1 33.22 78 ALA B O 1
ATOM 1216 N N . GLN B 1 79 ? -18.031 -6.211 10.562 1 25.14 79 GLN B N 1
ATOM 1217 C CA . GLN B 1 79 ? -19.25 -6.891 11.016 1 25.14 79 GLN B CA 1
ATOM 1218 C C . GLN B 1 79 ? -20.5 -6.258 10.414 1 25.14 79 GLN B C 1
ATOM 1220 O O . GLN B 1 79 ? -20.578 -5.035 10.289 1 25.14 79 GLN B O 1
#

Organism: Triticum turgidum subsp. durum (NCBI:txid4567)

Nearest PDB structures (foldseek):
  7c6m-assembly1_A  TM=4.633E-01  e=5.143E-01  Thermus thermophilus HB8
  8dei-assembly1_A  TM=5.301E-01  e=5.673E+00  Escherichia coli
  6rj9-assembly1_C  TM=5.309E-01  e=7.994E+00  Streptococcus thermophilus LMD-9
  5fwx-assembly2_C  TM=4.472E-01  e=7.994E+00  Rattus norvegicus
  7c6m-assembly1_A  TM=4.629E-01  e=5.157E-01  Thermus thermophilus HB8

Sequence (158 aa):
MHLQPLDFCAKSLIDVILNASKVYVIGRDGTMRGSVAIFEEFKRCGLRISITGIPKNLDNEINIIDKAFGFQTALESAQMHLQPLDFCAKSLIDVILNASKVYVIGRDGTMRGSVAIFEEFKRCGLRISITGIPKNLDNEINIIDKAFGFQTALESAQ

InterPro domains:
  IPR000023 Phosphofructokinase domain [PF00365] (22-78)
  IPR022953 ATP-dependent 6-phosphofructokinase [PR00476] (19-35)
  IPR022953 ATP-dependent 6-phosphofructokinase [PR00476] (52-69)
  IPR022953 ATP-dependent 6-phosphofructokinase [PR00476] (70-79)
  IPR035966 Phosphofructokinase superfamily [SSF53784] (22-78)
  IPR050929 Phosphofructokinase type A [PTHR45770] (20-79)